Protein AF-A0A9W9YTM8-F1 (afdb_monomer_lite)

Foldseek 3Di:
DDDDDDDDPDDPPDPPPDDDPCPVPDDDPVLLVLLLDPVRALVNSVVVLCVVVVHDLVCQAPPDPVRLSSLLNSLVSSVVSVNVNNNVVSPVRHFQQSNAAPDDPPDDPVNDDPVSVVVNVRRNLRDPVVVVVCVVVVVPVPDDPVVCVVVCVVSVPD

Radius of gyration: 19.17 Å; chains: 1; bounding box: 49×48×49 Å

Secondary structure (DSSP, 8-state):
--PPP--------PPP--SS-----PPPHHHHHHHH-TTS-HHHHHHHHHHHHT--HHHHHS--HHHHHHHHHHHHHHHHTT-HHHHHHHHHHS-TTSS--S--TT--GGG--HHHHHHHHHHHTSSTHHHHHHHHTTTTTT--TTHHHHHHHHSTT-

Structure (mmCIF, N/CA/C/O backbone):
data_AF-A0A9W9YTM8-F1
#
_entry.id   AF-A0A9W9YTM8-F1
#
loop_
_atom_site.group_PDB
_atom_site.id
_atom_site.type_symbol
_atom_site.label_atom_id
_atom_site.label_alt_id
_atom_site.label_comp_id
_atom_site.label_asym_id
_atom_site.label_entity_id
_atom_site.label_seq_id
_atom_site.pdbx_PDB_ins_code
_atom_site.Cartn_x
_atom_site.Cartn_y
_atom_site.Cartn_z
_atom_site.occupancy
_atom_site.B_iso_or_equiv
_atom_site.auth_seq_id
_atom_site.auth_comp_id
_atom_site.auth_asym_id
_atom_site.auth_atom_id
_atom_site.pdbx_PDB_model_num
ATOM 1 N N . ASN A 1 1 ? -27.799 -33.454 19.531 1.00 39.16 1 ASN A N 1
ATOM 2 C CA . ASN A 1 1 ? -26.612 -34.082 18.917 1.00 39.16 1 ASN A CA 1
ATOM 3 C C . ASN A 1 1 ? -25.920 -33.015 18.087 1.00 39.16 1 ASN A C 1
ATOM 5 O O . ASN A 1 1 ? -26.260 -32.811 16.928 1.00 39.16 1 ASN A O 1
ATOM 9 N N . SER A 1 2 ? -25.098 -32.219 18.762 1.00 33.19 2 SER A N 1
ATOM 10 C CA . SER A 1 2 ? -24.579 -30.941 18.281 1.00 33.19 2 SER A CA 1
ATOM 11 C C . SER A 1 2 ? -23.230 -31.186 17.611 1.00 33.19 2 SER A C 1
ATOM 13 O O . SER A 1 2 ? -22.298 -31.631 18.274 1.00 33.19 2 SER A O 1
ATOM 15 N N . LYS A 1 3 ? -23.126 -30.948 16.300 1.00 39.56 3 LYS A N 1
ATOM 16 C CA . LYS A 1 3 ? -21.849 -31.036 15.581 1.00 39.56 3 LYS A CA 1
ATOM 17 C C . LYS A 1 3 ? -21.067 -29.735 15.772 1.00 39.56 3 LYS A C 1
ATOM 19 O O . LYS A 1 3 ? -21.534 -28.675 15.370 1.00 39.56 3 LYS A O 1
ATOM 24 N N . GLN A 1 4 ? -19.898 -29.840 16.394 1.00 37.44 4 GLN A N 1
ATOM 25 C CA . GLN A 1 4 ? -18.850 -28.816 16.402 1.00 37.44 4 GLN A CA 1
ATOM 26 C C . GLN A 1 4 ? -18.085 -28.868 15.063 1.00 37.44 4 GLN A C 1
ATOM 28 O O . GLN A 1 4 ? -17.861 -29.979 14.568 1.00 37.44 4 GLN A O 1
ATOM 33 N N . PRO A 1 5 ? -17.664 -27.739 14.466 1.00 35.44 5 PRO A N 1
ATOM 34 C CA . PRO A 1 5 ? -16.719 -27.754 13.355 1.00 35.44 5 PRO A CA 1
ATOM 35 C C . PRO A 1 5 ? -15.289 -27.943 13.871 1.00 35.44 5 PRO A C 1
ATOM 37 O O . PRO A 1 5 ? -14.881 -27.324 14.849 1.00 35.44 5 PRO A O 1
ATOM 40 N N . LEU A 1 6 ? -14.555 -28.823 13.194 1.00 33.09 6 LEU A N 1
ATOM 41 C CA . LEU A 1 6 ? -13.144 -29.113 13.414 1.00 33.09 6 LEU A CA 1
ATOM 42 C C . LEU A 1 6 ? -12.280 -27.898 13.047 1.00 33.09 6 LEU A C 1
ATOM 44 O O . LEU A 1 6 ? -12.183 -27.527 11.879 1.00 33.09 6 LEU A O 1
ATOM 48 N N . GLU A 1 7 ? -11.645 -27.325 14.064 1.00 33.56 7 GLU A N 1
ATOM 49 C CA . GLU A 1 7 ? -10.467 -26.463 13.979 1.00 33.56 7 GLU A CA 1
ATOM 50 C C . GLU A 1 7 ? -9.359 -27.158 13.168 1.00 33.56 7 GLU A C 1
ATOM 52 O O . GLU A 1 7 ? -8.833 -28.190 13.587 1.00 33.56 7 GLU A O 1
ATOM 57 N N . PHE A 1 8 ? -8.979 -26.592 12.021 1.00 30.98 8 PHE A N 1
ATOM 58 C CA . PHE A 1 8 ? -7.768 -26.973 11.286 1.00 30.98 8 PHE A CA 1
ATOM 59 C C . PHE A 1 8 ? -6.752 -25.831 11.382 1.00 30.98 8 PHE A C 1
ATOM 61 O O . PHE A 1 8 ? -6.545 -25.052 10.455 1.00 30.98 8 PHE A O 1
ATOM 68 N N . HIS A 1 9 ? -6.122 -25.727 12.550 1.00 36.31 9 HIS A N 1
ATOM 69 C CA . HIS A 1 9 ? -4.914 -24.936 12.755 1.00 36.31 9 HIS A CA 1
ATOM 70 C C . HIS A 1 9 ? -3.696 -25.830 12.496 1.00 36.31 9 HIS A C 1
ATOM 72 O O . HIS A 1 9 ? -3.062 -26.329 13.422 1.00 36.31 9 HIS A O 1
ATOM 78 N N . GLU A 1 10 ? -3.346 -26.029 11.227 1.00 32.22 10 GLU A N 1
ATOM 79 C CA . GLU A 1 10 ? -2.059 -26.622 10.864 1.00 32.22 10 GLU A CA 1
ATOM 80 C C . GLU A 1 10 ? -1.258 -25.592 10.066 1.00 32.22 10 GLU A C 1
ATOM 82 O O . GLU A 1 10 ? -1.446 -25.385 8.868 1.00 32.22 10 GLU A O 1
ATOM 87 N N . ARG A 1 11 ? -0.394 -24.867 10.789 1.00 35.59 11 ARG A N 1
ATOM 88 C CA . ARG A 1 11 ? 0.610 -23.976 10.204 1.00 35.59 11 ARG A CA 1
ATOM 89 C C . ARG A 1 11 ? 1.564 -24.836 9.388 1.00 35.59 11 ARG A C 1
ATOM 91 O O . ARG A 1 11 ? 2.461 -25.473 9.937 1.00 35.59 11 ARG A O 1
ATOM 98 N N . ILE A 1 12 ? 1.362 -24.845 8.080 1.00 36.09 12 ILE A N 1
ATOM 99 C CA . ILE A 1 12 ? 2.287 -25.463 7.141 1.00 36.09 12 ILE A CA 1
ATOM 100 C C . ILE A 1 12 ? 3.583 -24.641 7.197 1.00 36.09 12 ILE A C 1
ATOM 102 O O . ILE A 1 12 ? 3.655 -23.535 6.665 1.00 36.09 12 ILE A O 1
ATOM 106 N N . ASN A 1 13 ? 4.590 -25.152 7.909 1.00 34.81 13 ASN A N 1
ATOM 107 C CA . ASN A 1 13 ? 5.955 -24.631 7.876 1.00 34.81 13 ASN A CA 1
ATOM 108 C C . ASN A 1 13 ? 6.544 -24.942 6.494 1.00 34.81 13 ASN A C 1
ATOM 110 O O . ASN A 1 13 ? 7.136 -26.001 6.285 1.00 34.81 13 ASN A O 1
ATOM 114 N N . LEU A 1 14 ? 6.348 -24.035 5.538 1.00 35.34 14 LEU A N 1
ATOM 115 C CA . LEU A 1 14 ? 7.097 -24.050 4.289 1.00 35.34 14 LEU A CA 1
ATOM 116 C C . LEU A 1 14 ? 8.478 -23.428 4.562 1.00 35.34 14 LEU A C 1
ATOM 118 O O . LEU A 1 14 ? 8.533 -22.349 5.155 1.00 35.34 14 LEU A O 1
ATOM 122 N N . PRO A 1 15 ? 9.593 -24.073 4.174 1.00 28.44 15 PRO A N 1
ATOM 123 C CA . PRO A 1 15 ? 10.916 -23.497 4.365 1.00 28.44 15 PRO A CA 1
ATOM 124 C C . PRO A 1 15 ? 11.011 -22.174 3.602 1.00 28.44 15 PRO A C 1
ATOM 126 O O . PRO A 1 15 ? 10.889 -22.135 2.377 1.00 28.44 15 PRO A O 1
ATOM 129 N N . SER A 1 16 ? 11.201 -21.097 4.365 1.00 37.22 16 SER A N 1
ATOM 130 C CA . SER A 1 16 ? 11.483 -19.758 3.862 1.00 37.22 16 SER A CA 1
ATOM 131 C C . SER A 1 16 ? 12.696 -19.821 2.934 1.00 37.22 16 SER A C 1
ATOM 133 O O . SER A 1 16 ? 13.775 -20.257 3.343 1.00 37.22 16 SER A O 1
ATOM 135 N N . VAL A 1 17 ? 12.515 -19.430 1.670 1.00 40.53 17 VAL A N 1
ATOM 136 C CA . VAL A 1 17 ? 13.628 -19.163 0.754 1.00 40.53 17 VAL A CA 1
ATOM 137 C C . VAL A 1 17 ? 14.290 -17.884 1.253 1.00 40.53 17 VAL A C 1
ATOM 139 O O . VAL A 1 17 ? 13.855 -16.773 0.962 1.00 40.53 17 VAL A O 1
ATOM 142 N N . ASP A 1 18 ? 15.304 -18.078 2.090 1.00 43.72 18 ASP A N 1
ATOM 143 C CA . ASP A 1 18 ? 16.063 -17.015 2.728 1.00 43.72 18 ASP A CA 1
ATOM 144 C C . ASP A 1 18 ? 16.845 -16.232 1.661 1.00 43.72 18 ASP A C 1
ATOM 146 O O . ASP A 1 18 ? 17.695 -16.767 0.943 1.00 43.72 18 ASP A O 1
ATOM 150 N N . GLY A 1 19 ? 16.488 -14.959 1.508 1.00 34.12 19 GLY A N 1
ATOM 151 C CA . GLY A 1 19 ? 17.031 -14.066 0.484 1.00 34.12 19 GLY A CA 1
ATOM 152 C C . GLY A 1 19 ? 17.013 -12.589 0.865 1.00 34.12 19 GLY A C 1
ATOM 153 O O . GLY A 1 19 ? 17.332 -11.745 0.036 1.00 34.12 19 GLY A O 1
ATOM 154 N N . HIS A 1 20 ? 16.657 -12.281 2.104 1.00 36.19 20 HIS A N 1
ATOM 155 C CA . HIS A 1 20 ? 16.983 -11.077 2.850 1.00 36.19 20 HIS A CA 1
ATOM 156 C C . HIS A 1 20 ? 16.640 -11.461 4.287 1.00 36.19 20 HIS A C 1
ATOM 158 O O . HIS A 1 20 ? 15.625 -12.122 4.492 1.00 36.19 20 HIS A O 1
ATOM 164 N N . GLN A 1 21 ? 17.441 -11.081 5.282 1.00 33.41 21 GLN A N 1
ATOM 165 C CA . GLN A 1 21 ? 16.890 -11.045 6.631 1.00 33.41 21 GLN A CA 1
ATOM 166 C C . GLN A 1 21 ? 15.752 -10.027 6.570 1.00 33.41 21 GLN A C 1
ATOM 168 O O . GLN A 1 21 ? 15.977 -8.818 6.667 1.00 33.41 21 GLN A O 1
ATOM 173 N N . ASP A 1 22 ? 14.537 -10.512 6.340 1.00 43.78 22 ASP A N 1
ATOM 174 C CA . ASP A 1 22 ? 13.325 -9.841 6.741 1.00 43.78 22 ASP A CA 1
ATOM 175 C C . ASP A 1 22 ? 13.434 -9.808 8.261 1.00 43.78 22 ASP A C 1
ATOM 177 O O . ASP A 1 22 ? 12.936 -10.673 8.980 1.00 43.78 22 ASP A O 1
ATOM 181 N N . LYS A 1 23 ? 14.170 -8.810 8.768 1.00 46.62 23 LYS A N 1
ATOM 182 C CA . LYS A 1 23 ? 13.850 -8.178 10.040 1.00 46.62 23 LYS A CA 1
ATOM 183 C C . LYS A 1 23 ? 12.362 -7.905 9.919 1.00 46.62 23 LYS A C 1
ATOM 185 O O . LYS A 1 23 ? 11.992 -6.944 9.261 1.00 46.62 23 LYS A O 1
ATOM 190 N N . SER A 1 24 ? 11.547 -8.850 10.389 1.00 56.94 24 SER A N 1
ATOM 191 C CA . SER A 1 24 ? 10.100 -8.843 10.237 1.00 56.94 24 SER A CA 1
ATOM 192 C C . SER A 1 24 ? 9.642 -7.534 10.845 1.00 56.94 24 SER A C 1
ATOM 194 O O . SER A 1 24 ? 9.599 -7.411 12.068 1.00 56.94 24 SER A O 1
ATOM 196 N N . LEU A 1 25 ? 9.442 -6.524 9.996 1.00 69.56 25 LEU A N 1
ATOM 197 C CA . LEU A 1 25 ? 9.107 -5.180 10.427 1.00 69.56 25 LEU A CA 1
ATOM 198 C C . LEU A 1 25 ? 7.699 -5.296 10.987 1.00 69.56 25 LEU A C 1
ATOM 200 O O . LEU A 1 25 ? 6.735 -5.345 10.234 1.00 69.56 25 LEU A O 1
ATOM 204 N N . ALA A 1 26 ? 7.581 -5.457 12.299 1.00 80.19 26 ALA A N 1
ATOM 205 C CA . ALA A 1 26 ? 6.291 -5.531 12.951 1.00 80.19 26 ALA A CA 1
ATOM 206 C C . ALA A 1 26 ? 5.767 -4.106 13.083 1.00 80.19 26 ALA A C 1
ATOM 208 O O . ALA A 1 26 ? 6.447 -3.252 13.659 1.00 80.19 26 ALA A O 1
ATOM 209 N N . LEU A 1 27 ? 4.582 -3.842 12.524 1.00 85.19 27 LEU A N 1
ATOM 210 C CA . LEU A 1 27 ? 3.945 -2.543 12.689 1.00 85.19 27 LEU A CA 1
ATOM 211 C C . LEU A 1 27 ? 3.743 -2.253 14.184 1.00 85.19 27 LEU A C 1
ATOM 213 O O . LEU A 1 27 ? 3.359 -3.153 14.936 1.00 85.19 27 LEU A O 1
ATOM 217 N N . PRO A 1 28 ? 3.966 -1.002 14.610 1.00 87.06 28 PRO A N 1
ATOM 218 C CA . PRO A 1 28 ? 3.576 -0.536 15.931 1.00 87.06 28 PRO A CA 1
ATOM 219 C C . PRO A 1 28 ? 2.120 -0.905 16.253 1.00 87.06 28 PRO A C 1
ATOM 221 O O . PRO A 1 28 ? 1.238 -0.799 15.394 1.00 87.06 28 PRO A O 1
ATOM 224 N N . SER A 1 29 ? 1.864 -1.306 17.503 1.00 87.25 29 SER A N 1
ATOM 225 C CA . SER A 1 29 ? 0.540 -1.732 17.987 1.00 87.25 29 SER A CA 1
ATOM 226 C C . SER A 1 29 ? -0.552 -0.706 17.719 1.00 87.25 29 SER A C 1
ATOM 228 O O . SER A 1 29 ? -1.689 -1.071 17.433 1.00 87.25 29 SER A O 1
ATOM 230 N N . ASP A 1 30 ? -0.198 0.572 17.778 1.00 89.38 30 ASP A N 1
ATOM 231 C CA . ASP A 1 30 ? -1.151 1.668 17.660 1.00 89.38 30 ASP A CA 1
ATOM 232 C C . ASP A 1 30 ? -1.681 1.775 16.225 1.00 89.38 30 ASP A C 1
ATOM 234 O O . ASP A 1 30 ? -2.864 2.032 16.014 1.00 89.38 30 ASP A O 1
ATOM 238 N N . ILE A 1 31 ? -0.823 1.512 15.234 1.00 90.12 31 ILE A N 1
ATOM 239 C CA . ILE A 1 31 ? -1.196 1.501 13.815 1.00 90.12 31 ILE A CA 1
ATOM 240 C C . ILE A 1 31 ? -2.037 0.258 13.508 1.00 90.12 31 ILE A C 1
ATOM 242 O O . ILE A 1 31 ? -3.037 0.343 12.794 1.00 90.12 31 ILE A O 1
ATOM 246 N N . LEU A 1 32 ? -1.678 -0.894 14.088 1.00 89.75 32 LEU A N 1
ATOM 247 C CA . LEU A 1 32 ? -2.483 -2.116 13.985 1.00 89.75 32 LEU A CA 1
ATOM 248 C C . LEU A 1 32 ? -3.881 -1.921 14.587 1.00 89.75 32 LEU A C 1
ATOM 250 O O . LEU A 1 32 ? -4.869 -2.335 13.982 1.00 89.75 32 LEU A O 1
ATOM 254 N N . GLY A 1 33 ? -3.978 -1.239 15.730 1.00 88.69 33 GLY A N 1
ATOM 255 C CA . GLY A 1 33 ? -5.255 -0.873 16.342 1.00 88.69 33 GLY A CA 1
ATOM 256 C C . GLY A 1 33 ? -6.109 0.006 15.425 1.00 88.69 33 GLY A C 1
ATOM 257 O O . GLY A 1 33 ? -7.303 -0.250 15.262 1.00 88.69 33 GLY A O 1
ATOM 258 N N . SER A 1 34 ? -5.498 0.986 14.755 1.00 91.06 34 SER A N 1
ATOM 259 C CA . SER A 1 34 ? -6.186 1.835 13.774 1.00 91.06 34 SER A CA 1
ATOM 260 C C . SER A 1 34 ? -6.678 1.062 12.545 1.00 91.06 34 SER A C 1
ATOM 262 O O . SER A 1 34 ? -7.768 1.344 12.052 1.00 91.06 34 SER A O 1
ATOM 264 N N . LEU A 1 35 ? -5.929 0.060 12.070 1.00 89.62 35 LEU A N 1
ATOM 265 C CA . LEU A 1 35 ? -6.380 -0.817 10.981 1.00 89.62 35 LEU A CA 1
ATOM 266 C C . LEU A 1 35 ? -7.581 -1.676 11.394 1.00 89.62 35 LEU A C 1
ATOM 268 O O . LEU A 1 35 ? -8.549 -1.786 10.640 1.00 89.62 35 LEU A O 1
ATOM 272 N N . GLN A 1 36 ? -7.537 -2.250 12.597 1.00 87.50 36 GLN A N 1
ATOM 273 C CA . GLN A 1 36 ? -8.618 -3.079 13.138 1.00 87.50 36 GLN A CA 1
ATOM 274 C C . GLN A 1 36 ? -9.880 -2.261 13.454 1.00 87.50 36 GLN A C 1
ATOM 276 O O . GLN A 1 36 ? -10.990 -2.793 13.440 1.00 87.50 36 GLN A O 1
ATOM 281 N N . SER A 1 37 ? -9.728 -0.961 13.708 1.00 87.50 37 SER A N 1
ATOM 282 C CA . SER A 1 37 ? -10.841 -0.050 13.944 1.00 87.50 37 SER A CA 1
ATOM 283 C C . SER A 1 37 ? -11.436 0.476 12.638 1.00 87.50 37 SER A C 1
ATOM 285 O O . SER A 1 37 ? -10.858 1.333 11.971 1.00 87.50 37 SER A O 1
ATOM 287 N N . GLN A 1 38 ? -12.651 0.038 12.297 1.00 79.06 38 GLN A N 1
ATOM 288 C CA . GLN A 1 38 ? -13.355 0.518 11.099 1.00 79.06 38 GLN A CA 1
ATOM 289 C C . GLN A 1 38 ? -13.734 2.009 11.132 1.00 79.06 38 GLN A C 1
ATOM 291 O O . GLN A 1 38 ? -14.109 2.558 10.100 1.00 79.06 38 GLN A O 1
ATOM 296 N N . SER A 1 39 ? -13.645 2.680 12.283 1.00 82.56 39 SER A N 1
ATOM 297 C CA . SER A 1 39 ? -13.953 4.111 12.393 1.00 82.56 39 SER A CA 1
ATOM 298 C C . SER A 1 39 ? -12.766 5.025 12.076 1.00 82.56 39 SER A C 1
ATOM 300 O O . SER A 1 39 ? -12.966 6.227 11.920 1.00 82.56 39 SER A O 1
ATOM 302 N N . CYS A 1 40 ? -11.540 4.494 12.026 1.00 87.94 40 CYS A N 1
ATOM 303 C CA . CYS A 1 40 ? -10.348 5.278 11.702 1.00 87.94 40 CYS A CA 1
ATOM 304 C C . CYS A 1 40 ? -10.277 5.498 10.189 1.00 87.94 40 CYS A C 1
ATOM 306 O O . CYS A 1 40 ? -10.425 4.540 9.430 1.00 87.94 40 CYS A O 1
ATOM 308 N N . ASN A 1 41 ? -10.077 6.735 9.733 1.00 93.25 41 ASN A N 1
ATOM 309 C CA . ASN A 1 41 ? -10.058 7.024 8.302 1.00 93.25 41 ASN A CA 1
ATOM 310 C C . ASN A 1 41 ? -8.705 6.610 7.669 1.00 93.25 41 ASN A C 1
ATOM 312 O O . ASN A 1 41 ? -7.690 6.482 8.355 1.00 93.25 41 ASN A O 1
ATOM 316 N N . SER A 1 42 ? -8.671 6.389 6.351 1.00 92.44 42 SER A N 1
ATOM 317 C CA . SER A 1 42 ? -7.458 5.920 5.663 1.00 92.44 42 SER A CA 1
ATOM 318 C C . SER A 1 42 ? -6.291 6.912 5.702 1.00 92.44 42 SER A C 1
ATOM 320 O 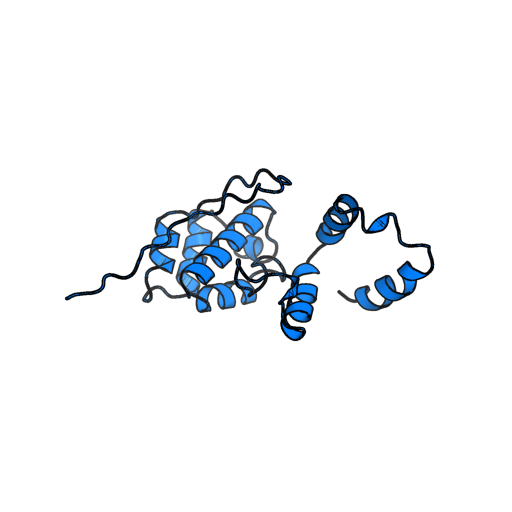O . SER A 1 42 ? -5.135 6.494 5.680 1.00 92.44 42 SER A O 1
ATOM 322 N N . GLN A 1 43 ? -6.587 8.213 5.745 1.00 93.75 43 GLN A N 1
ATOM 323 C CA . GLN A 1 43 ? -5.592 9.282 5.823 1.00 93.75 43 GLN A CA 1
ATOM 324 C C . GLN A 1 43 ? -4.911 9.288 7.198 1.00 93.75 43 GLN A C 1
ATOM 326 O O . GLN A 1 43 ? -3.691 9.387 7.269 1.00 93.75 43 GLN A O 1
ATOM 331 N N . ASP A 1 44 ? -5.678 9.129 8.274 1.00 93.44 44 ASP A N 1
ATOM 332 C CA . ASP A 1 44 ? -5.216 9.146 9.661 1.00 93.44 44 ASP A CA 1
ATOM 333 C C . ASP A 1 44 ? -4.263 7.982 9.923 1.00 93.44 44 ASP A C 1
ATOM 335 O O . ASP A 1 44 ? -3.219 8.175 10.534 1.00 93.44 44 ASP A O 1
ATOM 339 N N . VAL A 1 45 ? -4.559 6.791 9.388 1.00 93.62 45 VAL A N 1
ATOM 340 C CA . VAL A 1 45 ? -3.650 5.631 9.469 1.00 93.62 45 VAL A CA 1
ATOM 341 C C . VAL A 1 45 ? -2.289 5.952 8.840 1.00 93.62 45 VAL A C 1
ATOM 343 O O . VAL A 1 45 ? -1.242 5.587 9.377 1.00 93.62 45 VAL A O 1
ATOM 346 N N . VAL A 1 46 ? -2.284 6.647 7.701 1.00 92.25 46 VAL A N 1
ATOM 347 C CA . VAL A 1 46 ? -1.049 7.040 7.011 1.00 92.25 46 VAL A CA 1
ATOM 348 C C . VAL A 1 46 ? -0.324 8.165 7.747 1.00 92.25 46 VAL A C 1
ATOM 350 O O . VAL A 1 46 ? 0.901 8.125 7.846 1.00 92.25 46 VAL A O 1
ATOM 353 N N . VAL A 1 47 ? -1.049 9.147 8.285 1.00 93.12 47 VAL A N 1
ATOM 354 C CA . VAL A 1 47 ? -0.474 10.210 9.125 1.00 93.12 47 VAL A CA 1
ATOM 355 C C . VAL A 1 47 ? 0.167 9.603 10.371 1.00 93.12 47 VAL A C 1
ATOM 357 O O . VAL A 1 47 ? 1.311 9.917 10.678 1.00 93.12 47 VAL A O 1
ATOM 360 N N . GLN A 1 48 ? -0.493 8.643 11.013 1.00 93.69 48 GLN A N 1
ATOM 361 C CA . GLN A 1 48 ? 0.043 7.936 12.172 1.00 93.69 48 GLN A CA 1
ATOM 362 C C . GLN A 1 48 ? 1.326 7.160 11.831 1.00 93.69 48 GLN A C 1
ATOM 364 O O . GLN A 1 48 ? 2.271 7.148 12.623 1.00 93.69 48 GLN A O 1
ATOM 369 N N . LEU A 1 49 ? 1.403 6.543 10.642 1.00 92.31 49 LEU A N 1
ATOM 370 C CA . LEU A 1 49 ? 2.643 5.928 10.153 1.00 92.31 49 LEU A CA 1
ATOM 371 C C . LEU A 1 49 ? 3.758 6.971 10.002 1.00 92.31 49 LEU A C 1
ATOM 373 O O . LEU A 1 49 ? 4.883 6.721 10.438 1.00 92.31 49 LEU A O 1
ATOM 377 N N . GLN A 1 50 ? 3.454 8.125 9.400 1.00 92.56 50 GLN A N 1
ATOM 378 C CA . GLN A 1 50 ? 4.421 9.211 9.232 1.00 92.56 50 GLN A CA 1
ATOM 379 C C . GLN A 1 50 ? 4.930 9.721 10.580 1.00 92.56 50 GLN A C 1
ATOM 381 O O . GLN A 1 50 ? 6.136 9.833 10.762 1.00 92.56 50 GLN A O 1
ATOM 386 N N . GLU A 1 51 ? 4.040 9.964 11.539 1.00 92.69 51 GLU A N 1
ATOM 387 C CA . GLU A 1 51 ? 4.399 10.436 12.878 1.00 92.69 51 GLU A CA 1
ATOM 388 C C . GLU A 1 51 ? 5.260 9.416 13.627 1.00 92.69 51 GLU A C 1
ATOM 390 O O . GLU A 1 51 ? 6.305 9.763 14.178 1.00 92.69 51 GLU A O 1
ATOM 395 N N . THR A 1 52 ? 4.868 8.139 13.593 1.00 91.19 52 THR A N 1
ATOM 396 C CA . THR A 1 52 ? 5.575 7.074 14.320 1.00 91.19 52 THR A CA 1
ATOM 397 C C . THR A 1 52 ? 6.985 6.846 13.776 1.00 91.19 52 THR A C 1
ATOM 399 O O . THR A 1 52 ? 7.910 6.562 14.535 1.00 91.19 52 THR A O 1
ATOM 402 N N . LEU A 1 53 ? 7.162 6.983 12.460 1.00 87.88 53 LEU A N 1
ATOM 403 C CA . LEU A 1 53 ? 8.443 6.788 11.782 1.00 87.88 53 LEU A CA 1
ATOM 404 C C . LEU A 1 53 ? 9.195 8.103 11.514 1.00 87.88 53 LEU A C 1
ATOM 406 O O . LEU A 1 53 ? 10.265 8.071 10.909 1.00 87.88 53 LEU A O 1
ATOM 410 N N . GLN A 1 54 ? 8.654 9.242 11.960 1.00 90.56 54 GLN A N 1
ATOM 411 C CA . GLN A 1 54 ? 9.173 10.592 11.700 1.00 90.56 54 GLN A CA 1
ATOM 412 C C . GLN A 1 54 ? 9.440 10.857 10.206 1.00 90.56 54 GLN A C 1
ATOM 414 O O . GLN A 1 54 ? 10.452 11.446 9.821 1.00 90.56 54 GLN A O 1
ATOM 419 N N . LEU A 1 55 ? 8.532 10.390 9.350 1.00 90.00 55 LEU A N 1
ATOM 420 C CA . LEU A 1 55 ? 8.623 10.529 7.900 1.00 90.00 55 LEU A CA 1
ATOM 421 C C . LEU A 1 55 ? 7.965 11.825 7.440 1.00 90.00 55 LEU A C 1
ATOM 423 O O . LEU A 1 55 ? 6.905 12.214 7.923 1.00 90.00 55 LEU A O 1
ATOM 427 N N . ASN A 1 56 ? 8.564 12.446 6.429 1.00 90.25 56 ASN A N 1
ATOM 428 C CA . ASN A 1 56 ? 7.959 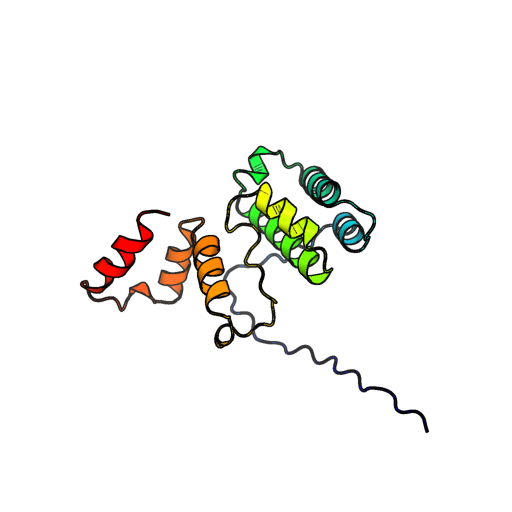13.571 5.726 1.00 90.25 56 ASN A CA 1
ATOM 429 C C . ASN A 1 56 ? 7.247 13.087 4.460 1.00 90.25 56 ASN A C 1
ATOM 431 O O . ASN A 1 56 ? 7.486 11.980 3.976 1.00 90.25 56 ASN A O 1
ATOM 435 N N . ARG A 1 57 ? 6.432 13.957 3.853 1.00 85.88 57 ARG A N 1
ATOM 436 C CA . ARG A 1 57 ? 5.746 13.661 2.584 1.00 85.88 57 ARG A CA 1
ATOM 437 C C . ARG A 1 57 ? 6.710 13.212 1.480 1.00 85.88 57 ARG A C 1
ATOM 439 O O . ARG A 1 57 ? 6.437 12.233 0.795 1.00 85.88 57 ARG A O 1
ATOM 446 N N . SER A 1 58 ? 7.867 13.861 1.366 1.00 87.56 58 SER A N 1
ATOM 447 C CA . SER A 1 58 ? 8.902 13.497 0.390 1.00 87.56 58 SER A CA 1
ATOM 448 C C . SER A 1 58 ? 9.446 12.082 0.603 1.00 87.56 58 SER A C 1
ATOM 450 O O . SER A 1 58 ? 9.792 11.414 -0.360 1.00 87.56 58 SER A O 1
ATOM 452 N N . SER A 1 59 ? 9.457 11.585 1.844 1.00 89.50 59 SER A N 1
ATOM 453 C CA . SER A 1 59 ? 9.867 10.211 2.156 1.00 89.50 59 SER A CA 1
ATOM 454 C C . SER A 1 59 ? 8.839 9.167 1.707 1.00 89.50 59 SER A C 1
ATOM 456 O O . SER A 1 59 ? 9.161 7.985 1.679 1.00 89.50 59 SER A O 1
ATOM 458 N N . LEU A 1 60 ? 7.603 9.571 1.390 1.00 88.56 60 LEU A N 1
ATOM 459 C CA . LEU A 1 60 ? 6.601 8.701 0.770 1.00 88.56 60 LEU A CA 1
ATOM 460 C C . LEU A 1 60 ? 6.650 8.771 -0.756 1.00 88.56 60 LEU A C 1
ATOM 462 O O . LEU A 1 60 ? 6.417 7.752 -1.398 1.00 88.56 60 LEU A O 1
ATOM 466 N N . GLU A 1 61 ? 6.981 9.937 -1.315 1.00 88.44 61 GLU A N 1
ATOM 467 C CA . GLU A 1 61 ? 7.158 10.151 -2.758 1.00 88.44 61 GLU A CA 1
ATOM 468 C C . GLU A 1 61 ? 8.445 9.496 -3.287 1.00 88.44 61 GLU A C 1
ATOM 470 O O . GLU A 1 61 ? 8.450 8.971 -4.395 1.00 88.44 61 GLU A O 1
ATOM 475 N N . GLU A 1 62 ? 9.515 9.456 -2.489 1.00 86.81 62 GLU A N 1
ATOM 476 C CA . GLU A 1 62 ? 10.760 8.746 -2.800 1.00 86.81 62 GLU A CA 1
ATOM 477 C C . GLU A 1 62 ? 11.225 7.944 -1.568 1.00 86.81 62 GLU A C 1
ATOM 479 O O . GLU A 1 62 ? 12.069 8.390 -0.788 1.00 86.81 62 GLU A O 1
ATOM 484 N N . PRO A 1 63 ? 10.620 6.769 -1.322 1.00 86.31 63 PRO A N 1
ATOM 485 C CA . PRO A 1 63 ? 10.877 6.013 -0.109 1.00 86.31 63 PRO A CA 1
ATOM 486 C C . PRO A 1 63 ? 12.218 5.280 -0.166 1.00 86.31 63 PRO A C 1
ATOM 488 O O . PRO A 1 63 ? 12.479 4.475 -1.065 1.00 86.31 63 PRO A O 1
ATOM 491 N N . GLU A 1 64 ? 13.026 5.492 0.871 1.00 87.00 64 GLU A N 1
ATOM 492 C CA . GLU A 1 64 ? 14.211 4.686 1.167 1.00 87.00 64 GLU A CA 1
ATOM 493 C C . GLU A 1 64 ? 13.839 3.205 1.377 1.00 87.00 64 GLU A C 1
ATOM 495 O O . GLU A 1 64 ? 12.701 2.904 1.758 1.00 87.00 64 GLU A O 1
ATOM 500 N N . PRO A 1 65 ? 14.769 2.250 1.186 1.00 81.75 65 PRO A N 1
ATOM 501 C CA . PRO A 1 65 ? 14.488 0.817 1.318 1.00 81.75 65 PRO A CA 1
ATOM 502 C C . PRO A 1 65 ? 13.806 0.420 2.636 1.00 81.75 65 PRO A C 1
ATOM 504 O O . PRO A 1 65 ? 12.880 -0.392 2.631 1.00 81.75 65 PRO A O 1
ATOM 507 N N . ASP A 1 66 ? 14.209 1.026 3.755 1.00 84.88 66 ASP A N 1
ATOM 508 C CA . ASP A 1 66 ? 13.586 0.774 5.057 1.00 84.88 66 ASP A CA 1
ATOM 509 C C . ASP A 1 66 ? 12.142 1.312 5.110 1.00 84.88 66 ASP A C 1
ATOM 511 O O . ASP A 1 66 ? 11.232 0.609 5.555 1.00 84.88 66 ASP A O 1
ATOM 515 N N . THR A 1 67 ? 11.893 2.511 4.575 1.00 88.31 67 THR A N 1
ATOM 516 C CA . THR A 1 67 ? 10.550 3.107 4.465 1.00 88.31 67 THR A CA 1
ATOM 517 C C . THR A 1 67 ? 9.642 2.297 3.541 1.00 88.31 67 THR A C 1
ATOM 519 O O . THR A 1 67 ? 8.481 2.054 3.874 1.00 88.31 67 THR A O 1
ATOM 522 N N . LYS A 1 68 ? 10.171 1.794 2.416 1.00 86.62 68 LYS A N 1
ATOM 523 C CA . LYS A 1 68 ? 9.458 0.854 1.535 1.00 86.62 68 LYS A CA 1
ATOM 524 C C . LYS A 1 68 ? 9.026 -0.396 2.300 1.00 86.62 68 LYS A C 1
ATOM 526 O O . LYS A 1 68 ? 7.904 -0.860 2.110 1.00 86.62 68 LYS A O 1
ATOM 531 N N . GLY A 1 69 ? 9.890 -0.920 3.172 1.00 84.25 69 GLY A N 1
ATOM 532 C CA . GLY A 1 69 ? 9.578 -2.053 4.043 1.00 84.25 69 GLY A CA 1
ATOM 533 C C . GLY A 1 69 ? 8.378 -1.776 4.952 1.00 84.25 69 GLY A C 1
ATOM 534 O O . GLY A 1 69 ? 7.440 -2.572 4.995 1.00 84.25 69 GLY A O 1
ATOM 535 N N . TRP A 1 70 ? 8.359 -0.615 5.608 1.00 90.69 70 TRP A N 1
ATOM 536 C CA . TRP A 1 70 ? 7.245 -0.193 6.461 1.00 90.69 70 TRP A CA 1
ATOM 537 C C . TRP A 1 70 ? 5.938 0.011 5.692 1.00 90.69 70 TRP A C 1
ATOM 539 O O . TRP A 1 70 ? 4.896 -0.489 6.116 1.00 90.69 70 TRP A O 1
ATOM 549 N N . ILE A 1 71 ? 5.985 0.674 4.532 1.00 90.56 71 ILE A N 1
ATOM 550 C CA . ILE A 1 71 ? 4.812 0.869 3.664 1.00 90.56 71 ILE A CA 1
ATOM 551 C C . ILE A 1 71 ? 4.264 -0.481 3.188 1.00 90.56 71 ILE A C 1
ATOM 553 O O . ILE A 1 71 ? 3.050 -0.696 3.189 1.00 90.56 71 ILE A O 1
ATOM 557 N N . ARG A 1 72 ? 5.143 -1.411 2.796 1.00 89.06 72 ARG A N 1
ATOM 558 C CA . ARG A 1 72 ? 4.750 -2.757 2.368 1.00 89.06 72 ARG A CA 1
ATOM 559 C C . ARG A 1 72 ? 4.097 -3.533 3.507 1.00 89.06 72 ARG A C 1
ATOM 561 O O . ARG A 1 72 ? 3.084 -4.188 3.274 1.00 89.06 72 ARG A O 1
ATOM 568 N N . CYS A 1 73 ? 4.637 -3.426 4.720 1.00 89.12 73 CYS A N 1
ATOM 569 C CA . CYS A 1 73 ? 4.045 -4.048 5.897 1.00 89.12 73 CYS A CA 1
ATOM 570 C C . CYS A 1 73 ? 2.665 -3.455 6.213 1.00 89.12 73 CYS A C 1
ATOM 572 O O . CYS A 1 73 ? 1.704 -4.201 6.375 1.00 89.12 73 CYS A O 1
ATOM 574 N N . LEU A 1 74 ? 2.517 -2.126 6.171 1.00 91.69 74 LEU A N 1
ATOM 575 C CA . LEU A 1 74 ? 1.217 -1.472 6.345 1.00 91.69 74 LEU A CA 1
ATOM 576 C C . LEU A 1 74 ? 0.195 -1.936 5.303 1.00 91.69 74 LEU A C 1
ATOM 578 O O . LEU A 1 74 ? -0.925 -2.302 5.650 1.00 91.69 74 LEU A O 1
ATOM 582 N N . ALA A 1 75 ? 0.584 -1.968 4.027 1.00 90.56 75 ALA A N 1
ATOM 583 C CA . ALA A 1 75 ? -0.288 -2.426 2.953 1.00 90.56 75 ALA A CA 1
ATOM 584 C C . ALA A 1 75 ? -0.688 -3.901 3.116 1.00 90.56 75 ALA A C 1
ATOM 586 O O . ALA A 1 75 ? -1.802 -4.275 2.755 1.00 90.56 75 ALA A O 1
ATOM 587 N N . ARG A 1 76 ? 0.209 -4.739 3.644 1.00 87.56 76 ARG A N 1
ATOM 588 C CA . ARG A 1 76 ? -0.061 -6.142 3.960 1.00 87.56 76 ARG A CA 1
ATOM 589 C C . ARG A 1 76 ? -1.084 -6.276 5.085 1.00 87.56 76 ARG A C 1
ATOM 591 O O . ARG A 1 76 ? -2.125 -6.890 4.875 1.00 87.56 76 ARG A O 1
ATOM 598 N N . GLU A 1 77 ? -0.834 -5.651 6.229 1.00 88.81 77 GLU A N 1
ATOM 599 C CA . GLU A 1 77 ? -1.729 -5.738 7.389 1.00 88.81 77 GLU A CA 1
ATOM 600 C C . GLU A 1 77 ? -3.107 -5.124 7.094 1.00 88.81 77 GLU A C 1
ATOM 602 O O . GLU A 1 77 ? -4.137 -5.653 7.518 1.00 88.81 77 GLU A O 1
ATOM 607 N N . ALA A 1 78 ? -3.155 -4.065 6.277 1.00 90.31 78 ALA A N 1
ATOM 608 C CA . ALA A 1 78 ? -4.406 -3.491 5.794 1.00 90.31 78 ALA A CA 1
ATOM 609 C C . ALA A 1 78 ? -5.210 -4.481 4.933 1.00 90.31 78 ALA A C 1
ATOM 611 O O . ALA A 1 78 ? -6.418 -4.596 5.121 1.00 90.31 78 ALA A O 1
ATOM 612 N N . LYS A 1 79 ? -4.564 -5.249 4.039 1.00 87.31 79 LYS A N 1
ATOM 613 C CA . LYS A 1 79 ? -5.236 -6.321 3.273 1.00 87.31 79 LYS A CA 1
ATOM 614 C C . LYS A 1 79 ? -5.746 -7.426 4.193 1.00 87.31 79 LYS A C 1
ATOM 616 O O . LYS A 1 79 ? -6.875 -7.871 4.024 1.00 87.31 79 LYS A O 1
ATOM 621 N N . CYS A 1 80 ? -4.941 -7.848 5.170 1.00 86.38 80 CYS A N 1
ATOM 622 C CA . CYS A 1 80 ? -5.340 -8.865 6.147 1.00 86.38 80 CYS A CA 1
ATOM 623 C C . CYS A 1 80 ? -6.535 -8.418 7.005 1.00 86.38 80 CYS A C 1
ATOM 625 O O . CYS A 1 80 ? -7.332 -9.254 7.420 1.00 86.38 80 CYS A O 1
ATOM 627 N N . SER A 1 81 ? -6.677 -7.110 7.225 1.00 87.62 81 SER A N 1
ATOM 628 C CA . SER A 1 81 ? -7.772 -6.501 7.991 1.00 87.62 81 SER A CA 1
ATOM 629 C C . SER A 1 81 ? -8.959 -6.042 7.126 1.00 87.62 81 SER A C 1
ATOM 631 O O . SER A 1 81 ? -9.834 -5.345 7.631 1.00 87.62 81 SER A O 1
ATOM 633 N N . ASP A 1 82 ? -8.983 -6.379 5.829 1.00 87.50 82 ASP A N 1
ATOM 634 C CA . ASP A 1 82 ? -10.001 -5.945 4.849 1.00 87.50 82 ASP A CA 1
ATOM 635 C C . ASP A 1 82 ? -10.137 -4.408 4.697 1.00 87.50 82 ASP A C 1
ATOM 637 O O . ASP A 1 82 ? -11.153 -3.868 4.263 1.00 87.50 82 ASP A O 1
ATOM 641 N N . ARG A 1 83 ? -9.072 -3.667 5.023 1.00 90.31 83 ARG A N 1
ATOM 642 C CA . ARG A 1 83 ? -8.963 -2.202 4.906 1.00 90.31 83 ARG A CA 1
ATOM 643 C C . ARG A 1 83 ? -8.360 -1.788 3.570 1.00 90.31 83 ARG A C 1
ATOM 645 O O . ARG A 1 83 ? -7.285 -1.187 3.486 1.00 90.31 83 ARG A O 1
ATOM 652 N N . LEU A 1 84 ? -9.048 -2.137 2.484 1.00 89.94 84 LEU A N 1
ATOM 653 C CA . LEU A 1 84 ? -8.598 -1.818 1.122 1.00 89.94 84 LEU A CA 1
ATOM 654 C C . LEU A 1 84 ? -8.585 -0.308 0.827 1.00 89.94 84 LEU A C 1
ATOM 656 O O . LEU A 1 84 ? -7.855 0.131 -0.061 1.00 89.94 84 LEU A O 1
ATOM 660 N N . ASP A 1 85 ? -9.341 0.486 1.587 1.00 93.50 85 ASP A N 1
ATOM 661 C CA . ASP A 1 85 ? -9.318 1.950 1.568 1.00 93.50 85 ASP A CA 1
ATOM 662 C C . ASP A 1 85 ? -7.924 2.505 1.894 1.00 93.50 85 ASP A C 1
ATOM 664 O O . ASP A 1 85 ? -7.410 3.351 1.160 1.00 93.50 85 ASP A O 1
ATOM 668 N N . VAL A 1 86 ? -7.261 1.960 2.920 1.00 93.06 86 VAL A N 1
ATOM 669 C CA . VAL A 1 86 ? -5.885 2.328 3.298 1.00 93.06 86 VAL A CA 1
ATOM 670 C C . VAL A 1 86 ? -4.905 1.964 2.185 1.00 93.06 86 VAL A C 1
ATOM 672 O O . VAL A 1 86 ? -4.044 2.762 1.824 1.00 93.06 86 VAL A O 1
ATOM 675 N N . VAL A 1 87 ? -5.055 0.779 1.587 1.00 91.06 87 VAL A N 1
ATOM 676 C CA . VAL A 1 87 ? -4.181 0.328 0.491 1.00 91.06 87 VAL A CA 1
ATOM 677 C C . VAL A 1 87 ? -4.339 1.211 -0.746 1.00 91.06 87 VAL A C 1
ATOM 679 O O . VAL A 1 87 ? -3.348 1.539 -1.402 1.00 91.06 87 VAL A O 1
ATOM 682 N N . LYS A 1 88 ? -5.577 1.598 -1.069 1.00 91.12 88 LYS A N 1
ATOM 683 C CA . LYS A 1 88 ? -5.869 2.513 -2.172 1.00 91.12 88 LYS A CA 1
ATOM 684 C C . LYS A 1 88 ? -5.248 3.882 -1.914 1.00 91.12 88 LYS A C 1
ATOM 686 O O . LYS A 1 88 ? -4.548 4.386 -2.783 1.00 91.12 88 LYS A O 1
ATOM 691 N N . HIS A 1 89 ? -5.437 4.425 -0.716 1.00 94.00 89 HIS A N 1
ATOM 692 C CA . HIS A 1 89 ? -4.864 5.710 -0.346 1.00 94.00 89 HIS A CA 1
ATOM 693 C C . HIS A 1 89 ? -3.327 5.696 -0.392 1.00 94.00 89 HIS A C 1
ATOM 695 O O . HIS A 1 89 ? -2.721 6.585 -0.983 1.00 94.00 89 HIS A O 1
ATOM 701 N N . LEU A 1 90 ? -2.683 4.640 0.121 1.00 91.88 90 LEU A N 1
ATOM 702 C CA . LEU A 1 90 ? -1.232 4.471 0.004 1.00 91.88 90 LEU A CA 1
ATOM 703 C C . LEU A 1 90 ? -0.774 4.510 -1.459 1.00 91.88 90 LEU A C 1
ATOM 705 O O . LEU A 1 90 ? 0.197 5.186 -1.769 1.00 91.88 90 LEU A O 1
ATOM 709 N N . ARG A 1 91 ? -1.478 3.831 -2.372 1.00 89.62 91 ARG A N 1
ATOM 710 C CA . ARG A 1 91 ? -1.144 3.813 -3.810 1.00 89.62 91 ARG A CA 1
ATOM 711 C C . ARG A 1 91 ? -1.263 5.173 -4.495 1.00 89.62 91 ARG A C 1
ATOM 713 O O . ARG A 1 91 ? -0.624 5.365 -5.520 1.00 89.62 91 ARG A O 1
ATOM 720 N N . GLU A 1 92 ? -2.074 6.081 -3.963 1.00 91.00 92 GLU A N 1
ATOM 721 C CA . GLU A 1 92 ? -2.213 7.440 -4.498 1.00 91.00 92 GLU A CA 1
ATOM 722 C C . GLU A 1 92 ? -1.026 8.336 -4.114 1.00 91.00 92 GLU A C 1
ATOM 724 O O . GLU A 1 92 ? -0.734 9.291 -4.830 1.00 91.00 92 GLU A O 1
ATOM 729 N N . ILE A 1 93 ? -0.342 8.035 -3.005 1.00 90.94 93 ILE A N 1
ATOM 730 C CA . ILE A 1 93 ? 0.690 8.910 -2.426 1.00 90.94 93 ILE A CA 1
ATOM 731 C C . ILE A 1 93 ? 2.118 8.356 -2.525 1.00 90.94 93 ILE A C 1
ATOM 733 O O . ILE A 1 93 ? 3.062 9.122 -2.358 1.00 90.94 93 ILE A O 1
ATOM 737 N N . VAL A 1 94 ? 2.290 7.051 -2.764 1.00 90.00 94 VAL A N 1
ATOM 738 C CA . VAL A 1 94 ? 3.609 6.406 -2.891 1.00 90.00 94 VAL A CA 1
ATOM 739 C C . VAL A 1 94 ? 3.873 5.951 -4.329 1.00 90.00 94 VAL A C 1
ATOM 741 O O . VAL A 1 94 ? 2.925 5.623 -5.048 1.00 90.00 94 VAL A O 1
ATOM 744 N N . PRO A 1 95 ? 5.144 5.828 -4.755 1.00 86.50 95 PRO A N 1
ATOM 745 C CA . PRO A 1 95 ? 5.484 5.285 -6.061 1.00 86.50 95 PRO A CA 1
ATOM 746 C C . PRO A 1 95 ? 4.911 3.894 -6.301 1.00 86.50 95 PRO A C 1
ATOM 748 O O . PRO A 1 95 ? 4.823 3.054 -5.390 1.00 86.50 95 PRO A O 1
ATOM 751 N N . ALA A 1 96 ? 4.609 3.621 -7.569 1.00 82.81 96 ALA A N 1
ATOM 752 C CA . ALA A 1 96 ? 4.235 2.293 -8.023 1.00 82.81 96 ALA A CA 1
ATOM 753 C C . ALA A 1 96 ? 5.282 1.250 -7.586 1.00 82.81 96 ALA A C 1
ATOM 755 O O . ALA A 1 96 ? 6.486 1.490 -7.611 1.00 82.81 96 ALA A O 1
ATOM 756 N N . GLY A 1 97 ? 4.799 0.088 -7.145 1.00 78.38 97 GLY A N 1
ATOM 757 C CA . GLY A 1 97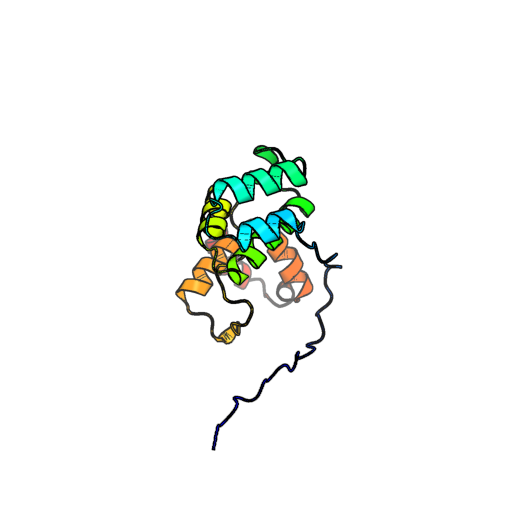 ? 5.645 -1.007 -6.657 1.00 78.38 97 GLY A CA 1
ATOM 758 C C . GLY A 1 97 ? 5.977 -0.982 -5.166 1.00 78.38 97 GLY A C 1
ATOM 759 O O . GLY A 1 97 ? 6.470 -1.980 -4.643 1.00 78.38 97 GLY A O 1
ATOM 760 N N . THR A 1 98 ? 5.625 0.079 -4.435 1.00 84.06 98 THR A N 1
ATOM 761 C CA . THR A 1 98 ? 5.933 0.164 -2.995 1.00 84.06 98 THR A CA 1
ATOM 762 C C . THR A 1 98 ? 4.978 -0.665 -2.122 1.00 84.06 98 THR A C 1
ATOM 764 O O . THR A 1 98 ? 5.412 -1.366 -1.210 1.00 84.06 98 THR A O 1
ATOM 767 N N . THR A 1 99 ? 3.674 -0.658 -2.421 1.00 83.69 99 THR A N 1
ATOM 768 C CA . THR A 1 99 ? 2.622 -1.343 -1.628 1.00 83.69 99 THR A CA 1
ATOM 769 C C . THR A 1 99 ? 2.451 -2.832 -1.952 1.00 83.69 99 THR A C 1
ATOM 771 O O . THR A 1 99 ? 1.617 -3.521 -1.351 1.00 83.69 99 THR A O 1
ATOM 774 N N . GLY A 1 100 ? 3.218 -3.342 -2.921 1.00 75.81 100 GLY A N 1
ATOM 775 C CA . GLY A 1 100 ? 3.057 -4.690 -3.459 1.00 75.81 100 GLY A CA 1
ATOM 776 C C . GLY A 1 100 ? 1.705 -4.908 -4.163 1.00 75.81 100 GLY A C 1
ATOM 777 O O . GLY A 1 100 ? 0.802 -4.069 -4.101 1.00 75.81 100 GLY A O 1
ATOM 778 N N . PRO A 1 101 ? 1.527 -6.038 -4.859 1.00 72.19 101 PRO A N 1
ATOM 779 C CA . PRO A 1 101 ? 0.334 -6.296 -5.662 1.00 72.19 101 PRO A CA 1
ATOM 780 C C . PRO A 1 101 ? -0.938 -6.473 -4.826 1.00 72.19 101 PRO A C 1
ATOM 782 O O . PRO A 1 101 ? -0.886 -6.900 -3.670 1.00 72.19 101 PRO A O 1
ATOM 785 N N . LEU A 1 102 ? -2.099 -6.169 -5.416 1.00 70.62 102 LEU A N 1
ATOM 786 C CA . LEU A 1 102 ? -3.416 -6.475 -4.840 1.00 70.62 102 LEU A CA 1
ATOM 787 C C . LEU A 1 102 ? -3.771 -7.948 -5.082 1.00 70.62 102 LEU A C 1
ATOM 789 O O . LEU A 1 102 ? -4.743 -8.269 -5.760 1.00 70.62 102 LEU A O 1
ATOM 793 N N . LEU A 1 103 ? -2.940 -8.845 -4.561 1.00 70.69 103 LEU A N 1
ATOM 794 C CA . LEU A 1 103 ? -3.166 -10.281 -4.615 1.00 70.69 103 LEU A CA 1
ATOM 795 C C . LEU A 1 103 ? -3.339 -10.836 -3.212 1.00 70.69 103 LEU A C 1
ATOM 797 O O . LEU A 1 103 ? -2.765 -10.323 -2.252 1.00 70.69 103 LEU A O 1
ATOM 801 N N . ASN A 1 104 ? -4.131 -11.899 -3.119 1.00 68.56 104 ASN A N 1
ATOM 802 C CA . ASN A 1 104 ? -4.189 -12.706 -1.913 1.00 68.56 104 ASN A CA 1
ATOM 803 C C . ASN A 1 104 ? -2.823 -13.381 -1.711 1.00 68.56 104 ASN A C 1
ATOM 805 O O . ASN A 1 104 ? -2.282 -13.956 -2.656 1.00 68.56 104 ASN A O 1
ATOM 809 N N . GLU A 1 105 ? -2.281 -13.326 -0.493 1.00 69.94 105 GLU A N 1
ATOM 810 C CA . GLU A 1 105 ? -0.969 -13.907 -0.167 1.00 69.94 105 GLU A CA 1
ATOM 811 C C . GLU A 1 105 ? -0.904 -15.421 -0.417 1.00 69.94 105 GLU A C 1
ATOM 813 O O . GLU A 1 105 ? 0.163 -15.957 -0.700 1.00 69.94 105 GLU A O 1
ATOM 818 N N . HIS A 1 106 ? -2.045 -16.110 -0.355 1.00 74.50 106 HIS A N 1
ATOM 819 C CA . HIS A 1 106 ? -2.160 -17.555 -0.550 1.00 74.50 106 HIS A CA 1
ATOM 820 C C . HIS A 1 106 ? -2.556 -17.953 -1.979 1.00 74.50 106 HIS A C 1
ATOM 822 O O . HIS A 1 106 ? -2.786 -19.134 -2.248 1.00 74.50 106 HIS A O 1
ATOM 828 N N . LEU A 1 107 ? -2.663 -16.997 -2.908 1.00 79.94 107 LEU A N 1
ATOM 829 C CA . LEU A 1 107 ? -2.962 -17.303 -4.303 1.00 79.94 107 LEU A CA 1
ATOM 830 C C . LEU A 1 107 ? -1.742 -17.953 -4.967 1.00 79.94 107 LEU A C 1
ATOM 832 O O . LEU A 1 107 ? -0.696 -17.323 -5.113 1.00 79.94 107 LEU A O 1
ATOM 836 N N . ASP A 1 108 ? -1.893 -19.199 -5.422 1.00 80.75 108 ASP A N 1
ATOM 837 C CA . ASP A 1 108 ? -0.865 -19.862 -6.229 1.00 80.75 108 ASP A CA 1
ATOM 838 C C . ASP A 1 108 ? -0.568 -19.026 -7.485 1.00 80.75 108 ASP A C 1
ATOM 840 O O . ASP A 1 108 ? -1.475 -18.654 -8.236 1.00 80.75 108 ASP A O 1
ATOM 844 N N . VAL A 1 109 ? 0.717 -18.768 -7.734 1.00 79.69 109 VAL A N 1
ATOM 845 C CA . VAL A 1 109 ? 1.211 -17.991 -8.879 1.00 79.69 109 VAL A CA 1
ATOM 846 C C . VAL A 1 109 ? 0.690 -18.528 -10.219 1.00 79.69 109 VAL A C 1
ATOM 848 O O . VAL A 1 109 ? 0.407 -17.753 -11.135 1.00 79.69 109 VAL A O 1
ATOM 851 N N . ARG A 1 110 ? 0.504 -19.848 -10.343 1.00 80.19 110 ARG A N 1
ATOM 852 C CA . ARG A 1 110 ? -0.041 -20.504 -11.545 1.00 80.19 110 ARG A CA 1
ATOM 853 C C . ARG A 1 110 ? -1.502 -20.142 -11.797 1.00 80.19 110 ARG A C 1
ATOM 855 O O . ARG A 1 110 ? -1.945 -20.164 -12.944 1.00 80.19 110 ARG A O 1
ATOM 862 N N . ASN A 1 111 ? -2.223 -19.779 -10.742 1.00 86.06 111 ASN A N 1
ATOM 863 C CA . ASN A 1 111 ? -3.649 -19.485 -10.765 1.00 86.06 111 ASN A CA 1
ATOM 864 C C . ASN A 1 111 ? -3.950 -17.985 -10.875 1.00 86.06 111 ASN A C 1
ATOM 866 O O . ASN A 1 111 ? -5.118 -17.604 -10.849 1.00 86.06 111 ASN A O 1
ATOM 870 N N . ILE A 1 112 ? -2.934 -17.126 -11.037 1.00 81.81 112 ILE A N 1
ATOM 871 C CA . ILE A 1 112 ? -3.147 -15.685 -11.199 1.00 81.81 112 ILE A CA 1
ATOM 872 C C . ILE A 1 112 ? -3.875 -15.413 -12.536 1.00 81.81 112 ILE A C 1
ATOM 874 O O . ILE A 1 112 ? -3.352 -15.754 -13.611 1.00 81.81 112 ILE A O 1
ATOM 878 N N . PRO A 1 113 ? -5.054 -14.764 -12.514 1.00 82.50 113 PRO A N 1
ATOM 879 C CA . PRO A 1 113 ? -5.771 -14.306 -13.700 1.00 82.50 113 PRO A CA 1
ATOM 880 C C . PRO A 1 113 ? -4.920 -13.397 -14.595 1.00 82.50 113 PRO A C 1
ATOM 882 O O . PRO A 1 113 ? -4.119 -12.596 -14.117 1.00 82.50 113 PRO A O 1
ATOM 885 N N . GLY A 1 114 ? -5.126 -13.468 -15.913 1.00 80.88 114 GLY A N 1
ATOM 886 C CA . GLY A 1 114 ? -4.319 -12.720 -16.888 1.00 80.88 114 GLY A CA 1
ATOM 887 C C . GLY A 1 114 ? -4.274 -11.206 -16.640 1.00 80.88 114 GLY A C 1
ATOM 888 O O . GLY A 1 114 ? -3.198 -10.618 -16.683 1.00 80.88 114 GLY A O 1
ATOM 889 N N . GLN A 1 115 ? -5.408 -10.584 -16.298 1.00 77.12 115 GLN A N 1
ATOM 890 C CA . GLN A 1 115 ? -5.467 -9.149 -15.973 1.00 77.12 115 GLN A CA 1
ATOM 891 C C . GLN A 1 115 ? -4.606 -8.790 -14.752 1.00 77.12 115 GLN A C 1
ATOM 893 O O . GLN A 1 115 ? -3.900 -7.787 -14.771 1.00 77.12 115 GLN A O 1
ATOM 898 N N . GLN A 1 116 ? -4.595 -9.642 -13.726 1.00 77.94 116 GLN A N 1
ATOM 899 C CA . GLN A 1 116 ? -3.786 -9.429 -12.525 1.00 77.94 116 GLN A CA 1
ATOM 900 C C . GLN A 1 116 ? -2.289 -9.642 -12.785 1.00 77.94 116 GLN A C 1
ATOM 902 O O . GLN A 1 116 ? -1.464 -9.008 -12.138 1.00 77.94 116 GLN A O 1
ATOM 907 N N . ARG A 1 117 ? -1.910 -10.477 -13.764 1.00 78.12 117 ARG A N 1
ATOM 908 C CA . ARG A 1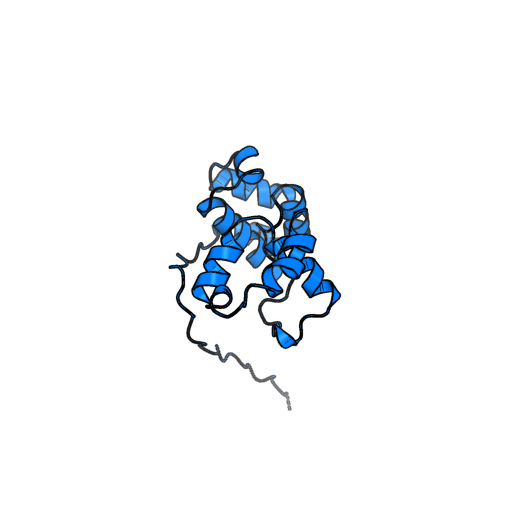 117 ? -0.505 -10.599 -14.198 1.00 78.12 117 ARG A CA 1
ATOM 909 C C . ARG A 1 117 ? 0.013 -9.340 -14.890 1.00 78.12 117 ARG A C 1
ATOM 911 O O . ARG A 1 117 ? 1.179 -9.000 -14.724 1.00 78.12 117 ARG A O 1
ATOM 918 N N . LEU A 1 118 ? -0.832 -8.663 -15.665 1.00 74.56 118 LEU A N 1
ATOM 919 C CA . LEU A 1 118 ? -0.466 -7.392 -16.295 1.00 74.56 118 LEU A CA 1
ATOM 920 C C . LEU A 1 118 ? -0.321 -6.291 -15.244 1.00 74.56 118 LEU A C 1
ATOM 922 O O . LEU A 1 118 ? 0.677 -5.576 -15.246 1.00 74.56 118 LEU A O 1
ATOM 926 N N . ASP A 1 119 ? -1.269 -6.221 -14.308 1.00 70.62 119 ASP A N 1
ATOM 927 C CA . ASP A 1 119 ? -1.200 -5.300 -13.172 1.00 70.62 119 ASP A CA 1
ATOM 928 C C . ASP A 1 119 ? 0.073 -5.530 -12.342 1.00 70.62 119 ASP A C 1
ATOM 930 O O . ASP A 1 119 ? 0.800 -4.590 -12.026 1.00 70.62 119 ASP A O 1
ATOM 934 N N . LEU A 1 120 ? 0.409 -6.795 -12.073 1.00 70.62 120 LEU A N 1
ATOM 935 C CA . LEU A 1 120 ? 1.671 -7.190 -11.453 1.00 70.62 120 LEU A CA 1
ATOM 936 C C . LEU A 1 120 ? 2.887 -6.680 -12.219 1.00 70.62 120 LEU A C 1
ATOM 938 O O . LEU A 1 120 ? 3.789 -6.133 -11.598 1.00 70.62 120 LEU A O 1
ATOM 942 N N . ALA A 1 121 ? 2.936 -6.867 -13.540 1.00 70.62 121 ALA A N 1
ATOM 943 C CA . ALA A 1 121 ? 4.079 -6.451 -14.345 1.00 70.62 121 ALA A CA 1
ATOM 944 C C . ALA A 1 121 ? 4.312 -4.937 -14.240 1.00 70.62 121 ALA A C 1
ATOM 946 O O . ALA A 1 121 ? 5.439 -4.513 -14.013 1.00 70.62 121 ALA A O 1
ATOM 947 N N . VAL A 1 122 ? 3.246 -4.136 -14.307 1.00 66.12 122 VAL A N 1
ATOM 948 C CA . VAL A 1 122 ? 3.324 -2.676 -14.136 1.00 66.12 122 VAL A CA 1
ATOM 949 C C . VAL A 1 122 ? 3.835 -2.310 -12.741 1.00 66.12 122 VAL A C 1
ATOM 951 O O . VAL A 1 122 ? 4.736 -1.486 -12.610 1.00 66.12 122 VAL A O 1
ATOM 954 N N . HIS A 1 123 ? 3.320 -2.954 -11.692 1.00 62.78 123 HIS A N 1
ATOM 955 C CA . HIS A 1 123 ? 3.723 -2.656 -10.316 1.00 62.78 123 HIS A CA 1
ATOM 956 C C . HIS A 1 123 ? 5.116 -3.190 -9.950 1.00 62.78 123 HIS A C 1
ATOM 958 O O . HIS A 1 123 ? 5.783 -2.606 -9.106 1.00 62.78 123 HIS A O 1
ATOM 964 N N . LEU A 1 124 ? 5.584 -4.273 -10.569 1.00 64.44 124 LEU A N 1
ATOM 965 C CA . LEU A 1 124 ? 6.934 -4.813 -10.367 1.00 64.44 124 LEU A CA 1
ATOM 966 C C . LEU A 1 124 ? 8.000 -4.056 -11.179 1.00 64.44 124 LEU A C 1
ATOM 968 O O . LEU A 1 124 ? 9.187 -4.185 -10.886 1.00 64.44 124 LEU A O 1
ATOM 972 N N . CYS A 1 125 ? 7.597 -3.248 -12.165 1.00 59.50 125 CYS A N 1
ATOM 973 C CA . CYS A 1 125 ? 8.489 -2.443 -13.005 1.00 59.50 125 CYS A CA 1
ATOM 974 C C . CYS A 1 125 ? 8.962 -1.123 -12.365 1.00 59.50 125 CYS A C 1
ATOM 976 O O . CYS A 1 125 ? 9.680 -0.372 -13.016 1.00 59.50 125 CYS A O 1
ATOM 978 N N . GLY A 1 126 ? 8.634 -0.839 -11.101 1.00 54.19 126 GLY A N 1
ATOM 979 C CA . GLY A 1 126 ? 8.976 0.425 -10.423 1.00 54.19 126 GLY A CA 1
ATOM 980 C C . GLY A 1 126 ? 10.460 0.649 -10.077 1.00 54.19 126 GLY A C 1
ATOM 981 O O . GLY A 1 126 ? 10.767 1.549 -9.301 1.00 54.19 126 GLY A O 1
ATOM 982 N N . GLY A 1 127 ? 11.397 -0.156 -10.590 1.00 60.50 127 GLY A N 1
ATOM 983 C CA . GLY A 1 127 ? 12.826 0.024 -10.322 1.00 60.50 127 GLY A CA 1
ATOM 984 C C . GLY A 1 127 ? 13.719 -1.063 -10.917 1.00 60.50 127 GLY A C 1
ATOM 985 O O . GLY A 1 127 ? 13.259 -1.984 -11.581 1.00 60.50 127 GLY A O 1
ATOM 986 N N . ASN A 1 128 ? 15.023 -0.986 -10.648 1.00 58.69 128 ASN A N 1
ATOM 987 C CA . ASN A 1 128 ? 16.037 -1.887 -11.226 1.00 58.69 128 ASN A CA 1
ATOM 988 C C . ASN A 1 128 ? 16.149 -3.232 -10.480 1.00 58.69 128 ASN A C 1
ATOM 990 O O . ASN A 1 128 ? 16.972 -4.081 -10.829 1.00 58.69 128 ASN A O 1
ATOM 994 N N . GLU A 1 129 ? 15.352 -3.417 -9.426 1.00 62.41 129 GLU A N 1
ATOM 995 C CA . GLU A 1 129 ? 15.414 -4.555 -8.503 1.00 62.41 129 GLU A CA 1
ATOM 996 C C . GLU A 1 129 ? 15.093 -5.885 -9.205 1.00 62.41 129 GLU A C 1
ATOM 998 O O . GLU A 1 129 ? 15.689 -6.915 -8.882 1.00 62.41 129 GLU A O 1
ATOM 1003 N N . TRP A 1 130 ? 14.243 -5.862 -10.243 1.00 67.00 130 TRP A N 1
ATOM 1004 C CA . TRP A 1 130 ? 13.929 -7.044 -11.057 1.00 67.00 130 TRP A CA 1
ATOM 1005 C C . TRP A 1 130 ? 15.180 -7.674 -11.675 1.00 67.00 130 TRP A C 1
ATOM 1007 O O . TRP A 1 130 ? 15.239 -8.891 -11.830 1.00 67.00 130 TRP A O 1
ATOM 1017 N N . LYS A 1 131 ? 16.196 -6.864 -11.998 1.00 64.12 131 LYS A N 1
ATOM 1018 C CA . LYS A 1 131 ? 17.434 -7.338 -12.616 1.00 64.12 131 LYS A CA 1
ATOM 1019 C C . LYS A 1 131 ? 18.243 -8.181 -11.636 1.00 64.12 131 LYS A C 1
ATOM 1021 O O . LYS A 1 131 ? 18.674 -9.272 -11.990 1.00 64.12 131 LYS A O 1
ATOM 1026 N N . VAL A 1 132 ? 18.365 -7.731 -10.387 1.00 63.53 132 VAL A N 1
ATOM 1027 C CA . VAL A 1 132 ? 19.049 -8.478 -9.317 1.00 63.53 132 VAL A CA 1
ATOM 1028 C C . VAL A 1 132 ? 18.338 -9.804 -9.047 1.00 63.53 132 VAL A C 1
ATOM 1030 O O . VAL A 1 132 ? 18.983 -10.843 -8.904 1.00 63.53 132 VAL A O 1
ATOM 1033 N N . ILE A 1 133 ? 17.003 -9.790 -9.018 1.00 62.41 133 ILE A N 1
ATOM 1034 C CA . ILE A 1 133 ? 16.202 -11.002 -8.833 1.00 62.41 133 ILE A CA 1
ATOM 1035 C C . ILE A 1 133 ? 16.348 -11.946 -10.033 1.00 62.41 133 ILE A C 1
ATOM 1037 O O . ILE A 1 133 ? 16.582 -13.135 -9.843 1.00 62.41 133 ILE A O 1
ATOM 1041 N N . ALA A 1 134 ? 16.299 -11.442 -11.266 1.00 65.69 134 ALA A N 1
ATOM 1042 C CA . ALA A 1 134 ? 16.474 -12.251 -12.470 1.00 65.69 134 ALA A CA 1
ATOM 1043 C C . ALA A 1 134 ? 17.883 -12.865 -12.576 1.00 65.69 134 ALA A C 1
ATOM 1045 O O . ALA A 1 134 ? 18.023 -14.014 -12.998 1.00 65.69 134 ALA A O 1
ATOM 1046 N N . GLU A 1 135 ? 18.925 -12.138 -12.161 1.00 68.12 135 GLU A N 1
ATOM 1047 C CA . GLU A 1 135 ? 20.299 -12.650 -12.084 1.00 68.12 135 GLU A CA 1
ATOM 1048 C C . GLU A 1 135 ? 20.428 -13.765 -11.037 1.00 68.12 135 GLU A C 1
ATOM 1050 O O . GLU A 1 135 ? 21.014 -14.811 -11.328 1.00 68.12 135 GLU A O 1
ATOM 1055 N N . ARG A 1 136 ? 19.828 -13.583 -9.851 1.00 69.19 136 ARG A N 1
ATOM 1056 C CA . ARG A 1 136 ? 19.787 -14.592 -8.775 1.00 69.19 136 ARG A CA 1
ATOM 1057 C C . ARG A 1 136 ? 19.001 -15.838 -9.163 1.00 69.19 136 ARG A C 1
ATOM 1059 O O . ARG A 1 136 ? 19.437 -16.946 -8.873 1.00 69.19 136 ARG A O 1
ATOM 1066 N N . LEU A 1 137 ? 17.881 -15.661 -9.859 1.00 69.62 137 LEU A N 1
ATOM 1067 C CA . LEU A 1 137 ? 17.063 -16.748 -10.398 1.00 69.62 137 LEU A CA 1
ATOM 1068 C C . LEU A 1 137 ? 17.690 -17.401 -11.644 1.00 69.62 137 LEU A C 1
ATOM 1070 O O . LEU A 1 137 ? 17.090 -18.294 -12.234 1.00 69.62 137 LEU A O 1
ATOM 1074 N N . VAL A 1 138 ? 18.891 -16.970 -12.057 1.00 71.94 138 VAL A N 1
ATOM 1075 C CA . VAL A 1 138 ? 19.632 -17.485 -13.223 1.00 71.94 138 VAL A CA 1
ATOM 1076 C C . VAL A 1 138 ? 18.846 -17.335 -14.540 1.00 71.94 138 VAL A C 1
ATOM 1078 O O . VAL A 1 138 ? 19.182 -17.931 -15.560 1.00 71.94 138 VAL A O 1
ATOM 1081 N N . LEU A 1 139 ? 17.835 -16.464 -14.573 1.00 62.31 139 LEU A N 1
ATOM 1082 C CA . LEU A 1 139 ? 16.990 -16.244 -15.751 1.00 62.31 139 LEU A CA 1
ATOM 1083 C C . LEU A 1 139 ? 17.753 -15.549 -16.889 1.00 62.31 139 LEU A C 1
ATOM 1085 O O . LEU A 1 139 ? 17.396 -15.694 -18.054 1.00 62.31 139 LEU A O 1
ATOM 1089 N N . ILE A 1 140 ? 18.839 -14.836 -16.570 1.00 57.81 140 ILE A N 1
ATOM 1090 C CA . ILE A 1 140 ? 19.627 -14.065 -17.547 1.00 57.81 140 ILE A CA 1
ATOM 1091 C C . ILE A 1 140 ? 20.714 -14.915 -18.236 1.00 57.81 140 ILE A C 1
ATOM 1093 O O . ILE A 1 140 ? 21.209 -14.545 -19.297 1.00 57.81 140 ILE A O 1
ATOM 1097 N N . LYS A 1 141 ? 21.076 -16.096 -17.708 1.00 54.16 141 LYS A N 1
ATOM 1098 C CA . LYS A 1 141 ? 22.181 -16.899 -18.280 1.00 54.16 141 LYS A CA 1
ATOM 1099 C C . LYS A 1 141 ? 21.797 -17.733 -19.512 1.00 54.16 141 LYS A C 1
ATOM 1101 O O . LYS A 1 141 ? 22.690 -18.255 -20.172 1.00 54.16 141 LYS A O 1
ATOM 1106 N N . HIS A 1 142 ? 20.508 -17.835 -19.853 1.00 46.12 142 HIS A N 1
ATOM 1107 C CA . HIS A 1 142 ? 20.024 -18.661 -20.971 1.00 46.12 142 HIS A CA 1
ATOM 1108 C C . HIS A 1 142 ? 19.431 -17.890 -22.160 1.00 46.12 142 HIS A C 1
ATOM 1110 O O . HIS A 1 142 ? 18.945 -18.512 -23.105 1.00 46.12 142 HIS A O 1
ATOM 1116 N N . THR A 1 143 ? 19.492 -16.558 -22.192 1.00 47.34 143 THR A N 1
ATOM 1117 C CA . THR A 1 143 ? 19.025 -15.816 -23.371 1.00 47.34 143 THR A CA 1
ATOM 1118 C C . THR A 1 143 ? 20.156 -15.645 -24.381 1.00 47.34 143 THR A C 1
ATOM 1120 O O . THR A 1 143 ? 20.971 -14.731 -24.273 1.00 47.34 143 THR A O 1
ATOM 1123 N N . SER A 1 144 ? 20.189 -16.522 -25.388 1.00 42.03 144 SER A N 1
ATOM 1124 C CA . SER A 1 144 ? 20.907 -16.264 -26.642 1.00 42.03 144 SER A CA 1
ATOM 1125 C C . SER A 1 144 ? 20.490 -14.898 -27.209 1.00 42.03 144 SER A C 1
ATOM 1127 O O . SER A 1 144 ? 19.321 -14.510 -27.115 1.00 42.03 144 SER A O 1
ATOM 1129 N N . ALA A 1 145 ? 21.453 -14.180 -27.791 1.00 45.78 145 ALA A N 1
ATOM 1130 C CA . ALA A 1 145 ? 21.428 -12.757 -28.150 1.00 45.78 145 ALA A CA 1
ATOM 1131 C C . ALA A 1 145 ? 20.279 -12.283 -29.074 1.00 45.78 145 ALA A C 1
ATOM 1133 O O . ALA A 1 145 ? 20.179 -11.094 -29.353 1.00 45.78 145 ALA A O 1
ATOM 1134 N N . ALA A 1 146 ? 19.395 -13.173 -29.531 1.00 45.03 146 ALA A N 1
ATOM 1135 C CA . ALA A 1 146 ? 18.191 -12.823 -30.284 1.00 45.03 146 ALA A CA 1
ATOM 1136 C C . ALA A 1 146 ? 16.986 -12.448 -29.389 1.00 45.03 146 ALA A C 1
ATOM 1138 O O . ALA A 1 146 ? 16.111 -11.702 -29.822 1.00 45.03 146 ALA A O 1
ATOM 1139 N N . SER A 1 147 ? 16.934 -12.922 -28.135 1.00 42.59 147 SER A N 1
ATOM 1140 C CA . SER A 1 147 ? 15.772 -12.713 -27.244 1.00 42.59 147 SER A CA 1
ATOM 1141 C C . SER A 1 147 ? 15.811 -11.382 -26.479 1.00 42.59 147 SER A C 1
ATOM 1143 O O . SER A 1 147 ? 14.795 -10.901 -25.976 1.00 42.59 147 SER A O 1
ATOM 1145 N N . THR A 1 148 ? 16.976 -10.733 -26.446 1.00 46.78 148 THR A N 1
ATOM 1146 C CA . THR A 1 148 ? 17.133 -9.376 -25.911 1.00 46.78 148 THR A CA 1
ATOM 1147 C C . THR A 1 148 ? 16.322 -8.366 -26.716 1.00 46.78 148 THR A C 1
ATOM 1149 O O . THR A 1 148 ? 15.798 -7.432 -26.125 1.00 46.78 148 THR A O 1
ATOM 1152 N N . SER A 1 149 ? 16.124 -8.564 -28.026 1.00 41.59 149 SER A N 1
ATOM 1153 C CA . SER A 1 149 ? 15.392 -7.601 -28.855 1.00 41.59 149 SER A CA 1
ATOM 1154 C C . SER A 1 149 ? 13.914 -7.494 -28.479 1.00 41.59 149 SER A C 1
ATOM 1156 O O . SER A 1 149 ? 13.427 -6.382 -28.352 1.00 41.59 149 SER A O 1
ATOM 1158 N N . VAL A 1 150 ? 13.201 -8.604 -28.262 1.00 44.12 150 VAL A N 1
ATOM 1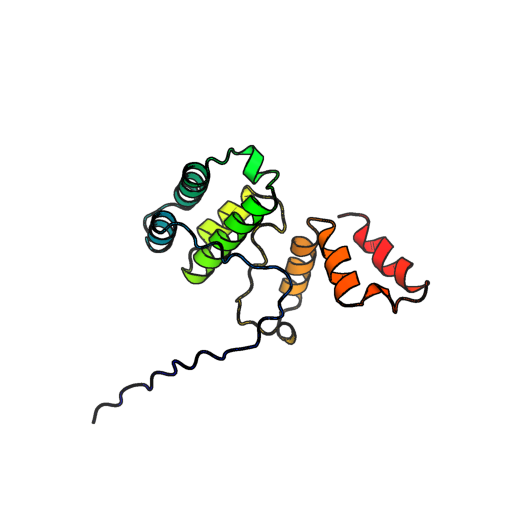159 C CA . VAL A 1 150 ? 11.745 -8.569 -27.998 1.00 44.12 150 VAL A CA 1
ATOM 1160 C C . VAL A 1 150 ? 11.440 -8.064 -26.586 1.00 44.12 150 VAL A C 1
ATOM 1162 O O . VAL A 1 150 ? 10.502 -7.293 -26.388 1.00 44.12 150 VAL A O 1
ATOM 1165 N N . PHE A 1 151 ? 12.275 -8.436 -25.614 1.00 39.53 151 PHE A N 1
ATOM 1166 C CA . PHE A 1 151 ? 12.129 -7.987 -24.233 1.00 39.53 151 PHE A CA 1
ATOM 1167 C C . PHE A 1 151 ? 12.601 -6.541 -24.014 1.00 39.53 151 PHE A C 1
ATOM 1169 O O . PHE A 1 151 ? 11.979 -5.819 -23.240 1.00 39.53 151 PHE A O 1
ATOM 1176 N N . LEU A 1 152 ? 13.635 -6.070 -24.724 1.00 43.56 152 LEU A N 1
ATOM 1177 C CA . LEU A 1 152 ? 14.100 -4.679 -24.619 1.00 43.56 152 LEU A CA 1
ATOM 1178 C C . LEU A 1 152 ? 13.224 -3.686 -25.387 1.00 43.56 152 LEU A C 1
ATOM 1180 O O . LEU A 1 152 ? 13.172 -2.528 -24.988 1.00 43.56 152 LEU A O 1
ATOM 1184 N N . THR A 1 153 ? 12.550 -4.076 -26.476 1.00 44.03 153 THR A N 1
ATOM 1185 C CA . THR A 1 153 ? 11.750 -3.110 -27.253 1.00 44.03 153 THR A CA 1
ATOM 1186 C C . THR A 1 153 ? 10.409 -2.774 -26.616 1.00 44.03 153 THR A C 1
ATOM 1188 O O . THR A 1 153 ? 9.924 -1.669 -26.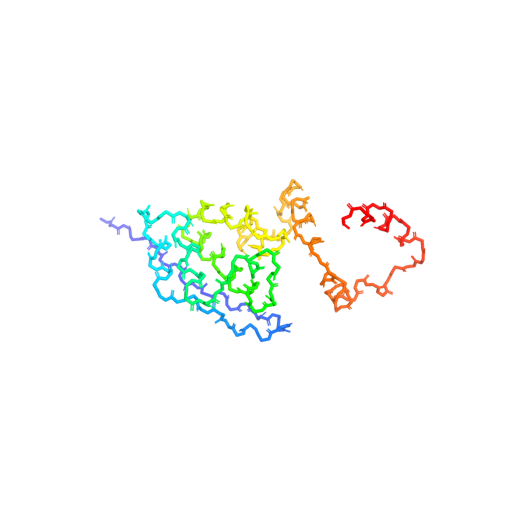831 1.00 44.03 153 THR A O 1
ATOM 1191 N N . HIS A 1 154 ? 9.822 -3.674 -25.817 1.00 36.44 154 HIS A N 1
ATOM 1192 C CA . HIS A 1 154 ? 8.533 -3.404 -25.167 1.00 36.44 154 HIS A CA 1
ATOM 1193 C C . HIS A 1 154 ? 8.674 -2.763 -23.775 1.00 36.44 154 HIS A C 1
ATOM 1195 O O . HIS A 1 154 ? 7.775 -2.052 -23.345 1.00 36.44 154 HIS A O 1
ATOM 1201 N N . TRP A 1 155 ? 9.810 -2.952 -23.091 1.00 36.75 155 TRP A N 1
ATOM 1202 C CA . TRP A 1 155 ? 10.058 -2.405 -21.745 1.00 36.75 155 TRP A CA 1
ATOM 1203 C C . TRP A 1 155 ? 10.912 -1.131 -21.706 1.00 36.75 155 TRP A C 1
ATOM 1205 O O . TRP A 1 155 ? 11.236 -0.645 -20.630 1.00 36.75 155 TRP A O 1
ATOM 1215 N N . LYS A 1 156 ? 11.263 -0.548 -22.860 1.00 29.98 156 LYS A N 1
ATOM 1216 C CA . LYS A 1 156 ? 12.031 0.713 -22.928 1.00 29.98 156 LYS A CA 1
ATOM 1217 C C . LYS A 1 156 ? 11.214 1.982 -22.629 1.00 29.98 156 LYS A C 1
ATOM 1219 O O . LYS A 1 156 ? 11.743 3.076 -22.783 1.00 29.98 156 LYS A O 1
ATOM 1224 N N . TRP A 1 157 ? 9.944 1.829 -22.257 1.00 27.55 157 TRP A N 1
ATOM 1225 C CA . TRP A 1 157 ? 8.991 2.908 -21.961 1.00 27.55 157 TRP A CA 1
ATOM 1226 C C . TRP A 1 157 ? 8.280 2.699 -20.612 1.00 27.55 157 TRP A C 1
ATOM 1228 O O . TRP A 1 157 ? 7.123 3.082 -20.448 1.00 27.55 157 TRP A O 1
ATOM 1238 N N . CYS A 1 158 ? 8.969 2.070 -19.660 1.00 35.06 158 CYS A N 1
ATOM 1239 C CA . CYS A 1 158 ? 8.686 2.230 -18.237 1.00 35.06 158 CYS A CA 1
ATOM 1240 C C . CYS A 1 158 ? 9.789 3.094 -17.629 1.00 35.06 158 CYS A C 1
ATOM 1242 O O . CYS A 1 158 ? 10.962 2.875 -18.014 1.00 35.06 158 CYS A O 1
#

pLDDT: mean 70.67, std 21.24, range [27.55, 94.0]

Organism: NCBI:txid174260

Sequence (158 aa):
NSKQPLEFHERINLPSVDGHQDKSLALPSDILGSLQSQSCNSQDVVVQLQETLQLNRSSLEEPEPDTKGWIRCLAREAKCSDRLDVVKHLREIVPAGTTGPLLNEHLDVRNIPGQQRLDLAVHLCGGNEWKVIAERLVLIKHTSAASTSVFLTHWKWC